Protein 1GAT (pdb70)

Nearest PDB structures (foldseek):
  1gau-assembly1_A  TM=9.466E-01  e=1.529E-09  Gallus gallus
  3gat-assembly1_A  TM=8.840E-01  e=1.832E-08  Gallus gallus
  3dfx-assembly1_B  TM=7.883E-01  e=1.232E-06  Mus musculus
  3vek-assembly2_F  TM=7.659E-01  e=4.086E-07  Mus musculus
  6gat-assembly1_A  TM=7.693E-01  e=2.747E-05  Aspergillus nidulans

Radius of gyration: 12.18 Å; Cα contacts (8 Å, |Δi|>4): 73; chains: 1; bounding box: 32×24×27 Å

Sequence (60 aa):
KRAGTVCSNCQTSTTTLWRRSPMGDPVCNACGLYYKLHQVNRPLTMRKDGIQTRNRKVSS

B-factor: mean 1.06, std 0.96, range [0.25, 7.66]

Secondary structure (DSSP, 8-state):
--TT---TTT--S--SSEEEETTTEEEEHHHHHHHHHH-SPPPGGG--SS----S-----

Structure (mmCIF, N/CA/C/O backbone):
data_1GAT
#
_entry.id   1GAT
#
_cell.length_a   1.000
_cell.length_b   1.000
_cell.length_c   1.000
_cell.angle_alpha   90.00
_cell.angle_beta   90.00
_cell.angle_gamma   90.00
#
_symmetry.space_group_name_H-M   'P 1'
#
loop_
_entity.id
_entity.type
_entity.pdbx_description
1 polymer "DNA (5'-D(P*AP*GP*AP*TP*AP*AP*AP*C)3')"
2 polymer "DNA (5'-D(P*GP*TP*TP*TP*AP*TP*CP*T)-3')"
3 polymer 'ERYTHROID TRANSCRIPTION FACTOR GATA-1'
4 non-polymer 'ZINC ION'
#
loop_
_atom_site.group_PDB
_atom_site.id
_atom_site.type_symbol
_atom_site.label_atom_id
_atom_site.label_alt_id
_atom_site.label_comp_id
_atom_site.label_asym_id
_atom_site.label_entity_id
_atom_site.label_seq_id
_atom_site.pdbx_PDB_ins_code
_atom_site.Cartn_x
_atom_site.Cartn_y
_atom_site.Cartn_z
_atom_site.occupancy
_atom_site.B_iso_or_equiv
_atom_site.auth_seq_id
_atom_site.auth_comp_id
_atom_site.auth_asym_id
_atom_site.auth_atom_id
_atom_site.pdbx_PDB_model_num
ATOM 511 N N . LYS C 3 1 ? -4.011 11.236 14.326 1.00 3.56 1 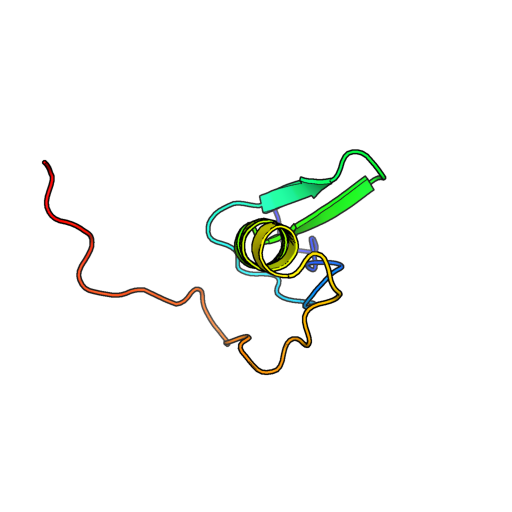LYS A N 1
ATOM 512 C CA . LYS C 3 1 ? -4.632 10.065 15.020 1.00 3.24 1 LYS A CA 1
ATOM 513 C C . LYS C 3 1 ? -5.903 9.629 14.280 1.00 2.38 1 LYS A C 1
ATOM 514 O O . LYS C 3 1 ? -6.966 10.180 14.487 1.00 2.50 1 LYS A O 1
ATOM 535 N N . ARG C 3 2 ? -5.807 8.647 13.421 1.00 1.81 2 ARG A N 1
ATOM 536 C CA . ARG C 3 2 ? -7.022 8.177 12.686 1.00 1.19 2 ARG A CA 1
ATOM 537 C C . ARG C 3 2 ? -7.534 6.867 13.315 1.00 1.00 2 ARG A C 1
ATOM 538 O O . ARG C 3 2 ? -8.317 6.148 12.722 1.00 0.87 2 ARG A O 1
ATOM 559 N N . ALA C 3 3 ? -7.113 6.568 14.527 1.00 1.11 3 ALA A N 1
ATOM 560 C CA . ALA C 3 3 ? -7.585 5.325 15.213 1.00 1.09 3 ALA A CA 1
ATOM 561 C C . ALA C 3 3 ? -9.073 5.488 15.539 1.00 0.91 3 ALA A C 1
ATOM 562 O O . ALA C 3 3 ? -9.453 6.273 16.389 1.00 1.00 3 ALA A O 1
ATOM 569 N N . GLY C 3 4 ? -9.914 4.778 14.839 1.00 0.83 4 GLY A N 1
ATOM 570 C CA . GLY C 3 4 ? -11.384 4.907 15.062 1.00 0.80 4 GLY A CA 1
ATOM 571 C C . GLY C 3 4 ? -12.031 5.338 13.744 1.00 0.70 4 GLY A C 1
ATOM 572 O O . GLY C 3 4 ? -13.175 5.030 13.471 1.00 0.73 4 GLY A O 1
ATOM 576 N N . THR C 3 5 ? -11.289 6.033 12.910 1.00 0.62 5 THR A N 1
ATOM 577 C CA . THR C 3 5 ? -11.838 6.463 11.591 1.00 0.54 5 THR A CA 1
ATOM 578 C C . THR C 3 5 ? -12.050 5.221 10.726 1.00 0.48 5 THR A C 1
ATOM 579 O O . THR C 3 5 ? -11.197 4.835 9.955 1.00 0.45 5 THR A O 1
ATOM 590 N N . VAL C 3 6 ? -13.176 4.581 10.862 1.00 0.51 6 VAL A N 1
ATOM 591 C CA . VAL C 3 6 ? -13.444 3.357 10.056 1.00 0.49 6 VAL A CA 1
ATOM 592 C C . VAL C 3 6 ? -14.017 3.784 8.702 1.00 0.46 6 VAL A C 1
ATOM 593 O O . VAL C 3 6 ? -15.003 4.492 8.631 1.00 0.55 6 VAL A O 1
ATOM 606 N N . CYS C 3 7 ? -13.391 3.383 7.628 1.00 0.40 7 CYS A N 1
ATOM 607 C CA . CYS C 3 7 ? -13.887 3.785 6.277 1.00 0.39 7 CYS A CA 1
ATOM 608 C C . CYS C 3 7 ? -15.379 3.463 6.143 1.00 0.45 7 CYS A C 1
ATOM 609 O O . CYS C 3 7 ? -15.777 2.313 6.126 1.00 0.49 7 CYS A O 1
ATOM 616 N N . SER C 3 8 ? -16.210 4.471 6.042 1.00 0.50 8 SER A N 1
ATOM 617 C CA . SER C 3 8 ? -17.683 4.228 5.907 1.00 0.60 8 SER A CA 1
ATOM 618 C C . SER C 3 8 ? -17.988 3.414 4.636 1.00 0.59 8 SER A C 1
ATOM 619 O O . SER C 3 8 ? -19.081 2.910 4.471 1.00 0.67 8 SER A O 1
ATOM 627 N N . ASN C 3 9 ? -17.041 3.288 3.734 1.00 0.54 9 ASN A N 1
ATOM 628 C CA . ASN C 3 9 ? -17.294 2.515 2.479 1.00 0.58 9 ASN A CA 1
ATOM 629 C C . ASN C 3 9 ? -16.747 1.081 2.592 1.00 0.56 9 ASN A C 1
ATOM 630 O O . ASN C 3 9 ? -17.265 0.177 1.965 1.00 0.63 9 ASN A O 1
ATOM 641 N N . CYS C 3 10 ? -15.708 0.846 3.365 1.00 0.48 10 CYS A N 1
ATOM 642 C CA . CYS C 3 10 ? -15.178 -0.553 3.457 1.00 0.49 10 CYS A CA 1
ATOM 643 C C . CYS C 3 10 ? -14.720 -0.912 4.894 1.00 0.49 10 CYS A C 1
ATOM 644 O O . CYS C 3 10 ? -14.017 -1.882 5.100 1.00 0.53 10 CYS A O 1
ATOM 651 N N . GLN C 3 11 ? -15.143 -0.157 5.884 1.00 0.48 11 GLN A N 1
ATOM 652 C CA . GLN C 3 11 ? -14.784 -0.455 7.320 1.00 0.52 11 GLN A CA 1
ATOM 653 C C . GLN C 3 11 ? -13.266 -0.620 7.550 1.00 0.47 11 GLN A C 1
ATOM 654 O O . GLN C 3 11 ? -12.855 -1.132 8.574 1.00 0.51 11 GLN A O 1
ATOM 668 N N . THR C 3 12 ? -12.425 -0.199 6.642 1.00 0.42 12 THR A N 1
ATOM 669 C CA . THR C 3 12 ? -10.953 -0.364 6.880 1.00 0.40 12 THR A CA 1
ATOM 670 C C . THR C 3 12 ? -10.413 0.809 7.709 1.00 0.40 12 THR A C 1
ATOM 671 O O . THR C 3 12 ? -10.676 1.963 7.418 1.00 0.42 12 THR A O 1
ATOM 682 N N . SER C 3 13 ? -9.654 0.514 8.740 1.00 0.42 13 SER A N 1
ATOM 683 C CA . SER C 3 13 ? -9.079 1.600 9.597 1.00 0.46 13 SER A CA 1
ATOM 684 C C . SER C 3 13 ? -7.697 2.003 9.055 1.00 0.46 13 SER A C 1
ATOM 685 O O . SER C 3 13 ? -7.211 3.086 9.317 1.00 0.58 13 SER A O 1
ATOM 693 N N . THR C 3 14 ? -7.070 1.140 8.292 1.00 0.42 14 THR A N 1
ATOM 694 C CA . THR C 3 14 ? -5.732 1.469 7.718 1.00 0.45 14 THR A CA 1
ATOM 695 C C . THR C 3 14 ? -5.925 1.973 6.290 1.00 0.41 14 THR A C 1
ATOM 696 O O . T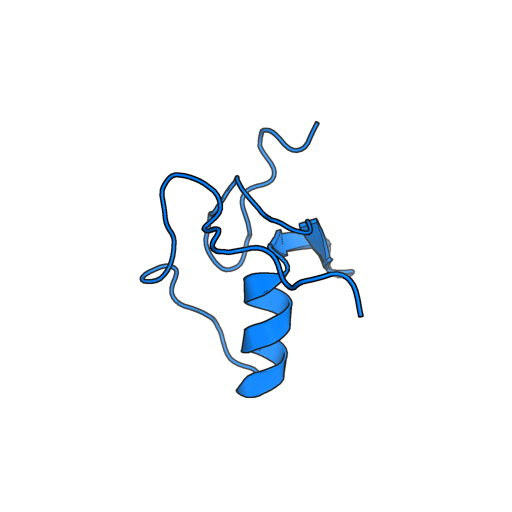HR C 3 14 ? -6.466 1.281 5.444 1.00 0.51 14 THR A O 1
ATOM 707 N N . THR C 3 15 ? -5.507 3.177 6.008 1.00 0.33 15 THR A N 1
ATOM 708 C CA . THR C 3 15 ? -5.690 3.710 4.627 1.00 0.31 15 THR A CA 1
ATOM 709 C C . THR C 3 15 ? -4.463 4.505 4.197 1.00 0.33 15 THR A C 1
ATOM 710 O O . THR C 3 15 ? -3.810 5.158 4.991 1.00 0.37 15 THR A O 1
ATOM 721 N N . THR C 3 16 ? -4.162 4.461 2.933 1.00 0.37 16 THR A N 1
ATOM 722 C CA . THR C 3 16 ? -2.995 5.216 2.407 1.00 0.41 16 THR A CA 1
ATOM 723 C C . THR C 3 16 ? -3.319 6.719 2.446 1.00 0.44 16 THR A C 1
ATOM 724 O O . THR C 3 16 ? -2.465 7.542 2.701 1.00 0.51 16 THR A O 1
ATOM 735 N N . LEU C 3 17 ? -4.560 7.069 2.206 1.00 0.42 17 LEU A N 1
ATOM 736 C CA . LEU C 3 17 ? -4.976 8.507 2.239 1.00 0.48 17 LEU A CA 1
ATOM 737 C C . LEU C 3 17 ? -6.411 8.600 2.777 1.00 0.43 17 LEU A C 1
ATOM 738 O O . LEU C 3 17 ? -7.357 8.195 2.126 1.00 0.48 17 LEU A O 1
ATOM 754 N N . TRP C 3 18 ? -6.582 9.122 3.964 1.00 0.41 18 TRP A N 1
ATOM 755 C CA . TRP C 3 18 ? -7.956 9.235 4.538 1.00 0.39 18 TRP A CA 1
ATOM 756 C C . TRP C 3 18 ? -8.756 10.279 3.760 1.00 0.41 18 TRP A C 1
ATOM 757 O O . TRP C 3 18 ? -8.583 11.471 3.930 1.00 0.50 18 TRP A O 1
ATOM 778 N N . ARG C 3 19 ? -9.630 9.833 2.900 1.00 0.44 19 ARG A N 1
ATOM 779 C CA . ARG C 3 19 ? -10.443 10.786 2.097 1.00 0.51 19 ARG A CA 1
ATOM 780 C C . ARG C 3 19 ? -11.672 11.219 2.901 1.00 0.51 19 ARG A C 1
ATOM 781 O O . ARG C 3 19 ? -12.712 10.585 2.868 1.00 0.61 19 ARG A O 1
ATOM 802 N N . ARG C 3 20 ? -11.553 12.299 3.630 1.00 0.55 20 ARG A N 1
ATOM 803 C CA . ARG C 3 20 ? -12.704 12.789 4.445 1.00 0.62 20 ARG A CA 1
ATOM 804 C C . ARG C 3 20 ? -13.805 13.311 3.512 1.00 0.67 20 ARG A C 1
ATOM 805 O O . ARG C 3 20 ? -13.716 14.407 2.993 1.00 0.74 20 ARG A O 1
ATOM 826 N N . SER C 3 21 ? -14.840 12.536 3.291 1.00 0.72 21 SER A N 1
ATOM 827 C CA . SER C 3 21 ? -15.940 13.001 2.387 1.00 0.84 21 SER A CA 1
ATOM 828 C C . SER C 3 21 ? -16.642 14.214 3.016 1.00 0.95 21 SER A C 1
ATOM 829 O O . SER C 3 21 ? -16.863 14.241 4.212 1.00 0.95 21 SER A O 1
ATOM 837 N N . PRO C 3 22 ? -16.969 15.187 2.187 1.00 1.07 22 PRO A N 1
ATOM 838 C CA . PRO C 3 22 ? -17.638 16.430 2.638 1.00 1.21 22 PRO A CA 1
ATOM 839 C C . PRO C 3 22 ? -18.921 16.114 3.422 1.00 1.25 22 PRO A C 1
ATOM 840 O O . PRO C 3 22 ? -19.271 16.811 4.353 1.00 1.35 22 PRO A O 1
ATOM 851 N N . MET C 3 23 ? -19.611 15.059 3.066 1.00 1.24 23 MET A N 1
ATOM 852 C CA . MET C 3 23 ? -20.859 14.684 3.805 1.00 1.31 23 MET A CA 1
ATOM 853 C C . MET C 3 23 ? -20.515 14.328 5.264 1.00 1.24 23 MET A C 1
ATOM 854 O O . MET C 3 23 ? -21.365 14.350 6.134 1.00 1.36 23 MET A O 1
ATOM 868 N N . GLY C 3 24 ? -19.274 13.993 5.530 1.00 1.09 24 GLY A N 1
ATOM 869 C CA . GLY C 3 24 ? -18.861 13.623 6.918 1.00 1.07 24 GLY A CA 1
ATOM 870 C C . GLY C 3 24 ? -18.581 12.117 6.977 1.00 0.92 24 GLY A C 1
ATOM 871 O O . GLY C 3 24 ? -18.816 11.475 7.982 1.00 0.94 24 GLY A O 1
ATOM 875 N N . ASP C 3 25 ? -18.083 11.551 5.905 1.00 0.81 25 ASP A N 1
ATOM 876 C CA . ASP C 3 25 ? -17.796 10.085 5.891 1.00 0.70 25 ASP A CA 1
ATOM 877 C C . ASP C 3 25 ? -16.329 9.835 5.506 1.00 0.62 25 ASP A C 1
ATOM 878 O O . ASP C 3 25 ? -15.975 9.898 4.343 1.00 0.60 25 ASP A O 1
ATOM 887 N N . PRO C 3 26 ? -15.520 9.547 6.498 1.00 0.59 26 PRO A N 1
ATOM 888 C CA . PRO C 3 26 ? -14.089 9.256 6.286 1.00 0.54 26 PRO A CA 1
ATOM 889 C C . PRO C 3 26 ? -13.943 7.971 5.458 1.00 0.47 26 PRO A C 1
ATOM 890 O O . PRO C 3 26 ? -14.084 6.875 5.970 1.00 0.48 26 PRO A O 1
ATOM 901 N N . VAL C 3 27 ? -13.669 8.093 4.182 1.00 0.44 27 VAL A N 1
ATOM 902 C CA . VAL C 3 27 ? -13.521 6.874 3.326 1.00 0.39 27 VAL A CA 1
ATOM 903 C C . VAL C 3 27 ? -12.087 6.754 2.799 1.00 0.38 27 VAL A C 1
ATOM 904 O O . VAL C 3 27 ? -11.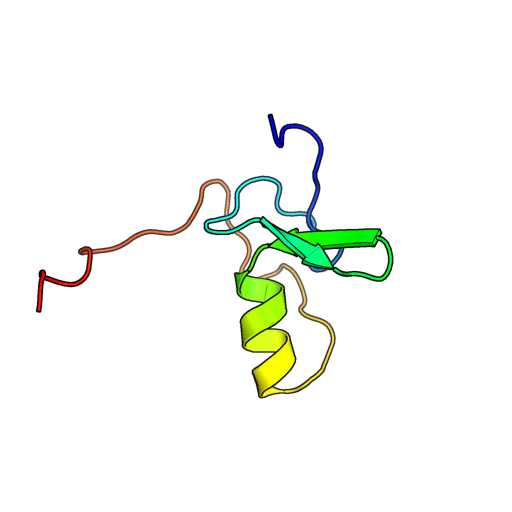560 7.648 2.161 1.00 0.50 27 VAL A O 1
ATOM 917 N N . CYS C 3 28 ? -11.462 5.636 3.063 1.00 0.32 28 CYS A N 1
ATOM 918 C CA . CYS C 3 28 ? -10.076 5.393 2.593 1.00 0.32 28 CYS A CA 1
ATOM 919 C C . CYS C 3 28 ? -9.972 5.735 1.094 1.00 0.36 28 CYS A C 1
ATOM 920 O O . CYS C 3 28 ? -10.819 5.367 0.300 1.00 0.38 28 CYS A O 1
ATOM 927 N N . ASN C 3 29 ? -8.947 6.461 0.722 1.00 0.39 29 ASN A N 1
ATOM 928 C CA . ASN C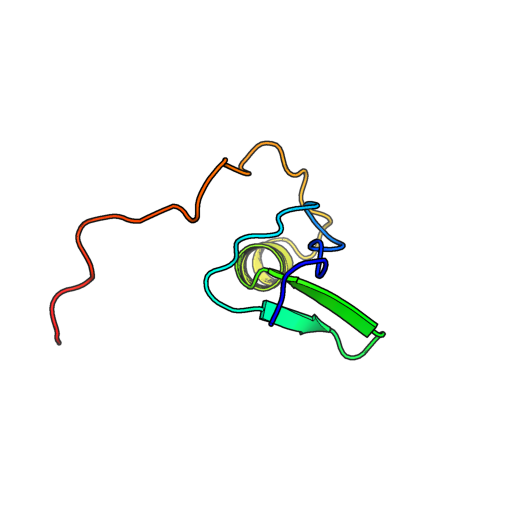 3 29 ? -8.750 6.882 -0.708 1.00 0.44 29 ASN A CA 1
ATOM 929 C C . ASN C 3 29 ? -9.174 5.774 -1.694 1.00 0.42 29 ASN A C 1
ATOM 930 O O . ASN C 3 29 ? -9.861 6.034 -2.664 1.00 0.44 29 ASN A O 1
ATOM 941 N N . ALA C 3 30 ? -8.766 4.553 -1.458 1.00 0.41 30 ALA A N 1
ATOM 942 C CA . ALA C 3 30 ? -9.134 3.425 -2.377 1.00 0.41 30 ALA A CA 1
ATOM 943 C C . ALA C 3 30 ? -10.639 3.442 -2.693 1.00 0.41 30 ALA A C 1
ATOM 944 O O . ALA C 3 30 ? -11.043 3.292 -3.832 1.00 0.45 30 ALA A O 1
ATOM 951 N N . CYS C 3 31 ? -11.469 3.636 -1.697 1.00 0.38 31 CYS A N 1
ATOM 952 C CA . CYS C 3 31 ? -12.943 3.676 -1.943 1.00 0.40 31 CYS A CA 1
ATOM 953 C C . CYS C 3 31 ? -13.264 4.894 -2.814 1.00 0.43 31 CYS A C 1
ATOM 954 O O . CYS C 3 31 ? -14.037 4.815 -3.748 1.00 0.49 31 CYS A O 1
ATOM 961 N N . GLY C 3 32 ? -12.661 6.016 -2.515 1.00 0.43 32 GLY A N 1
ATOM 962 C CA . GLY C 3 32 ? -12.910 7.252 -3.315 1.00 0.47 32 GLY A CA 1
ATOM 963 C C . GLY C 3 32 ? -12.438 7.059 -4.763 1.00 0.50 32 GLY A C 1
ATOM 964 O O . GLY C 3 32 ? -13.050 7.556 -5.691 1.00 0.62 32 GLY A O 1
ATOM 968 N N . LEU C 3 33 ? -11.350 6.356 -4.965 1.00 0.44 33 LEU A N 1
ATOM 969 C CA . LEU C 3 33 ? -10.841 6.148 -6.355 1.00 0.48 33 LEU A CA 1
ATOM 970 C C . LEU C 3 33 ? -11.757 5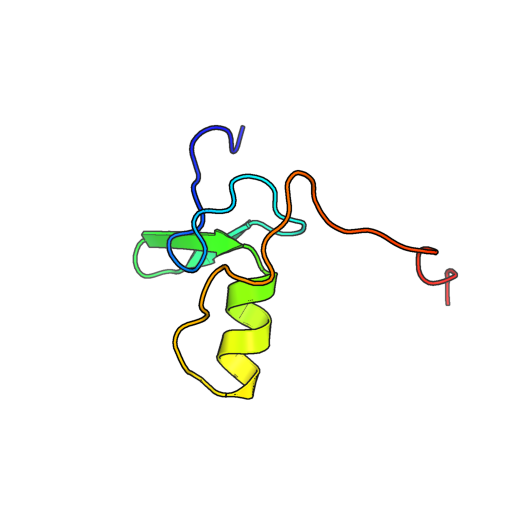.182 -7.111 1.00 0.50 33 LEU A C 1
ATOM 971 O O . LEU C 3 33 ? -12.412 5.563 -8.065 1.00 0.55 33 LEU A O 1
ATOM 987 N N . TYR C 3 34 ? -11.820 3.935 -6.702 1.00 0.52 34 TYR A N 1
ATOM 988 C CA . TYR C 3 34 ? -12.710 2.972 -7.419 1.00 0.58 34 TYR A CA 1
ATOM 989 C C . TYR C 3 34 ? -14.120 3.567 -7.519 1.00 0.59 34 TYR A C 1
ATOM 990 O O . TYR C 3 34 ? -14.761 3.477 -8.550 1.00 0.66 34 TYR A O 1
ATOM 1008 N N . TYR C 3 35 ? -14.611 4.189 -6.468 1.00 0.56 35 TYR A N 1
ATOM 1009 C CA . TYR C 3 35 ? -15.975 4.796 -6.544 1.00 0.62 35 TYR A CA 1
ATOM 1010 C C . TYR C 3 35 ? -16.044 5.691 -7.790 1.00 0.69 35 TYR A C 1
ATOM 1011 O O . TYR C 3 35 ? -16.990 5.649 -8.533 1.00 0.78 35 TYR A O 1
ATOM 1029 N N . LYS C 3 36 ? -15.031 6.478 -8.044 1.00 0.68 36 LYS A N 1
ATOM 1030 C CA . LYS C 3 36 ? -15.042 7.344 -9.267 1.00 0.77 36 LYS A CA 1
ATOM 1031 C C . LYS C 3 36 ? -15.051 6.462 -10.537 1.00 0.84 36 LYS A C 1
ATOM 1032 O O . LYS C 3 36 ? -15.570 6.851 -11.567 1.00 0.97 36 LYS A O 1
ATOM 1051 N N . LEU C 3 37 ? -14.474 5.284 -10.471 1.00 0.78 37 LEU A N 1
ATOM 1052 C CA . LEU C 3 37 ? -14.435 4.375 -11.666 1.00 0.89 37 LEU A CA 1
ATOM 1053 C C . LEU C 3 37 ? -15.856 3.943 -12.064 1.00 0.96 37 LEU A C 1
ATOM 1054 O O . LEU C 3 37 ? -16.342 4.278 -13.130 1.00 1.10 37 LEU A O 1
ATOM 1070 N N . HIS C 3 38 ? -16.518 3.182 -11.226 1.00 0.91 38 HIS A N 1
ATOM 1071 C CA . HIS C 3 38 ? -17.902 2.709 -11.562 1.00 1.02 38 HIS A CA 1
ATOM 1072 C C . HIS C 3 38 ? -18.967 3.607 -10.900 1.00 0.99 38 HIS A C 1
ATOM 1073 O O . HIS C 3 38 ? -20.128 3.569 -11.264 1.00 1.03 38 HIS A O 1
ATOM 1087 N N . GLN C 3 39 ? -18.582 4.414 -9.935 1.00 1.01 39 GLN A N 1
ATOM 1088 C CA . GLN C 3 39 ? -19.556 5.324 -9.246 1.00 1.05 39 GLN A CA 1
ATOM 1089 C C . GLN C 3 39 ? -20.595 4.484 -8.451 1.00 1.03 39 GLN A C 1
ATOM 1090 O O . GLN C 3 39 ? -21.762 4.805 -8.360 1.00 1.11 39 GLN A O 1
ATOM 1104 N N . VAL C 3 40 ? -20.146 3.404 -7.838 1.00 0.98 40 VAL A N 1
ATOM 1105 C CA . VAL C 3 40 ? -21.062 2.538 -7.038 1.00 1.00 40 VAL A CA 1
ATOM 1106 C C . VAL C 3 40 ? -20.447 2.197 -5.657 1.00 0.97 40 VAL A C 1
ATOM 1107 O O . VAL C 3 40 ? -19.337 2.582 -5.343 1.00 0.99 40 VAL A O 1
ATOM 1120 N N . ASN C 3 41 ? -21.181 1.489 -4.828 1.00 1.00 41 ASN A N 1
ATOM 1121 C CA . ASN C 3 41 ? -20.686 1.139 -3.452 1.00 0.99 41 ASN A CA 1
ATOM 1122 C C . ASN C 3 41 ? -19.742 -0.084 -3.441 1.00 1.14 41 ASN A C 1
ATOM 1123 O O . ASN C 3 41 ? -20.055 -1.145 -3.944 1.00 1.57 41 ASN A O 1
ATOM 1134 N N . ARG C 3 42 ? -18.568 0.100 -2.884 1.00 1.03 42 ARG A N 1
ATOM 1135 C CA . ARG C 3 42 ? -17.523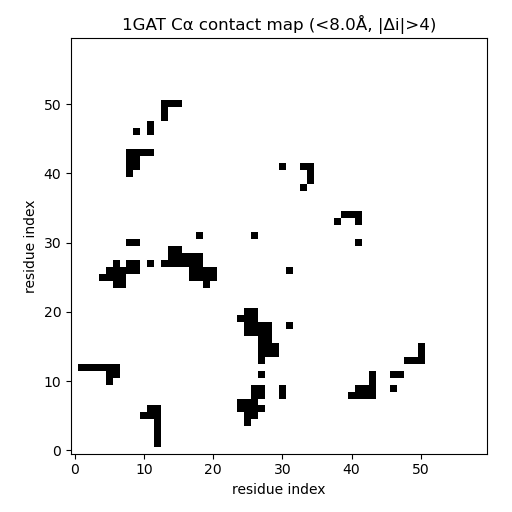 -0.977 -2.815 1.00 1.34 42 ARG A CA 1
ATOM 1136 C C . ARG C 3 42 ? -17.712 -1.952 -1.645 1.00 1.17 42 ARG A C 1
ATOM 1137 O O . ARG C 3 42 ? -17.722 -1.555 -0.494 1.00 0.99 42 ARG A O 1
ATOM 1158 N N . PRO C 3 43 ? -17.753 -3.223 -1.981 1.00 1.34 43 PRO A N 1
ATOM 1159 C CA . PRO C 3 43 ? -17.814 -4.293 -0.979 1.00 1.31 43 PRO A CA 1
ATOM 1160 C C . PRO C 3 43 ? -16.399 -4.425 -0.394 1.00 1.11 43 PRO A C 1
ATOM 1161 O O . PRO C 3 43 ? -15.431 -4.478 -1.132 1.00 1.11 43 PRO A O 1
ATOM 1172 N N . LEU C 3 44 ? -16.242 -4.457 0.902 1.00 1.02 44 LEU A N 1
ATOM 1173 C CA . LEU C 3 44 ? -14.856 -4.550 1.475 1.00 0.91 44 LEU A CA 1
ATOM 1174 C C . LEU C 3 44 ? -14.261 -5.970 1.319 1.00 0.84 44 LEU A C 1
ATOM 1175 O O . LEU C 3 44 ? -13.443 -6.392 2.115 1.00 0.77 44 LEU A O 1
ATOM 1191 N N . THR C 3 45 ? -14.623 -6.695 0.284 1.00 0.96 45 THR A N 1
ATOM 1192 C CA . THR C 3 45 ? -14.037 -8.060 0.081 1.00 0.95 45 THR A CA 1
ATOM 1193 C C . THR C 3 45 ? -12.557 -7.914 -0.293 1.00 0.87 45 THR A C 1
ATOM 1194 O O . THR C 3 45 ? -11.751 -8.787 -0.041 1.00 0.93 45 THR A O 1
ATOM 1205 N N . MET C 3 46 ? -12.200 -6.800 -0.886 1.00 0.82 46 MET A N 1
ATOM 1206 C CA . MET C 3 46 ? -10.775 -6.563 -1.277 1.00 0.85 46 MET A CA 1
ATOM 1207 C C . MET C 3 46 ? -10.008 -5.910 -0.110 1.00 0.78 46 MET A C 1
ATOM 1208 O O . MET C 3 46 ? -8.869 -5.508 -0.257 1.00 0.87 46 MET A O 1
ATOM 1222 N N . ARG C 3 47 ? -10.617 -5.799 1.049 1.00 0.78 47 ARG A N 1
ATOM 1223 C CA . ARG C 3 47 ? -9.912 -5.175 2.210 1.00 0.84 47 ARG A CA 1
ATOM 1224 C C . ARG C 3 47 ? -8.781 -6.093 2.682 1.00 0.81 47 ARG A C 1
ATOM 1225 O O . ARG C 3 47 ? -8.663 -7.223 2.250 1.00 0.88 47 ARG A O 1
ATOM 1246 N N . LYS C 3 48 ? -7.948 -5.615 3.567 1.00 0.90 48 LYS A N 1
ATOM 1247 C CA . LYS C 3 48 ? -6.827 -6.457 4.069 1.00 1.00 48 LYS A CA 1
ATOM 1248 C C . LYS C 3 48 ? -6.455 -6.016 5.488 1.00 1.04 48 LYS A C 1
ATOM 1249 O O . LYS C 3 48 ? -6.825 -4.943 5.931 1.00 1.12 48 LYS A O 1
ATOM 1268 N N . ASP C 3 49 ? -5.732 -6.839 6.199 1.00 1.09 49 ASP A N 1
ATOM 1269 C CA . ASP C 3 49 ? -5.327 -6.489 7.594 1.00 1.16 49 ASP A CA 1
ATOM 1270 C C . ASP C 3 49 ? -4.571 -5.151 7.604 1.00 0.93 49 ASP A C 1
ATOM 1271 O O . ASP C 3 49 ? -5.008 -4.183 8.200 1.00 1.10 49 ASP A O 1
ATOM 1280 N N . GLY C 3 50 ? -3.445 -5.091 6.945 1.00 0.78 50 GLY A N 1
ATOM 1281 C CA . GLY C 3 50 ? -2.656 -3.819 6.911 1.00 0.70 50 GLY A CA 1
ATOM 1282 C C . GLY C 3 50 ? -2.716 -3.199 5.512 1.00 0.61 50 GLY A C 1
ATOM 1283 O O . GLY C 3 50 ? -3.101 -3.843 4.551 1.00 0.64 50 GLY A O 1
ATOM 1287 N N . ILE C 3 51 ? -2.335 -1.950 5.390 1.00 0.56 51 ILE A N 1
ATOM 1288 C CA . ILE C 3 51 ? -2.360 -1.274 4.059 1.00 0.53 51 ILE A CA 1
ATOM 1289 C C . ILE C 3 51 ? -1.553 -2.085 3.042 1.00 0.55 51 ILE A C 1
ATOM 1290 O O . ILE C 3 51 ? -0.398 -2.401 3.261 1.00 0.62 51 ILE A O 1
ATOM 1306 N N . GLN C 3 52 ? -2.147 -2.406 1.923 1.00 0.58 52 GLN A N 1
ATOM 1307 C CA . GLN C 3 52 ? -1.413 -3.175 0.876 1.00 0.63 52 GLN A CA 1
ATOM 1308 C C . GLN C 3 52 ? -0.211 -2.349 0.395 1.00 0.60 52 GLN A C 1
ATOM 1309 O O . GLN C 3 52 ? -0.235 -1.135 0.407 1.00 0.72 52 GLN A O 1
ATOM 1323 N N . THR C 3 53 ? 0.837 -2.994 -0.035 1.00 0.60 53 THR A N 1
ATOM 1324 C CA . THR C 3 53 ? 2.030 -2.242 -0.531 1.00 0.59 53 THR A CA 1
ATOM 1325 C C . THR C 3 53 ? 2.812 -3.124 -1.500 1.00 0.68 53 THR A C 1
ATOM 1326 O O . THR C 3 53 ? 2.665 -4.335 -1.520 1.00 0.74 53 THR A O 1
ATOM 1337 N N . ARG C 3 54 ? 3.628 -2.520 -2.313 1.00 0.71 54 ARG A N 1
ATOM 1338 C CA . ARG C 3 54 ? 4.420 -3.300 -3.311 1.00 0.83 54 ARG A CA 1
ATOM 1339 C C . ARG C 3 54 ? 5.735 -2.571 -3.623 1.00 0.84 54 ARG A C 1
ATOM 1340 O O . ARG C 3 54 ? 6.117 -1.641 -2.936 1.00 0.81 5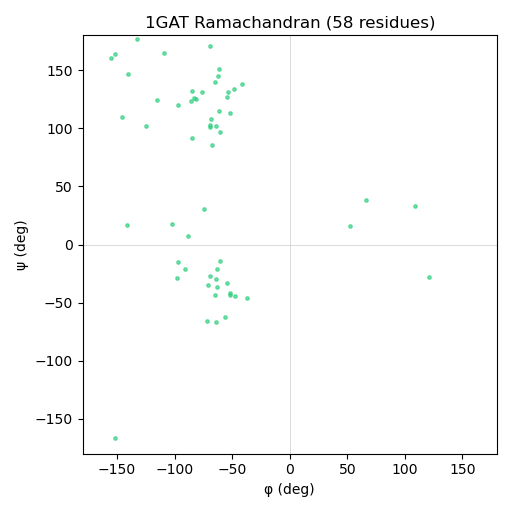4 ARG A O 1
ATOM 1361 N N . ASN C 3 55 ? 6.418 -2.972 -4.670 1.00 0.92 55 ASN A N 1
ATOM 1362 C CA . ASN C 3 55 ? 7.689 -2.282 -5.046 1.00 0.95 55 ASN A CA 1
ATOM 1363 C C . ASN C 3 55 ? 7.359 -0.814 -5.352 1.00 0.88 55 ASN A C 1
ATOM 1364 O O . ASN C 3 55 ? 6.903 -0.481 -6.431 1.00 0.95 55 ASN A O 1
ATOM 1375 N N . ARG C 3 56 ? 7.547 0.052 -4.385 1.00 0.92 56 ARG A N 1
ATOM 1376 C CA . ARG C 3 56 ? 7.216 1.502 -4.566 1.00 0.96 56 ARG A CA 1
ATOM 1377 C C . ARG C 3 56 ? 7.659 1.995 -5.951 1.00 0.87 56 ARG A C 1
ATOM 1378 O O . ARG C 3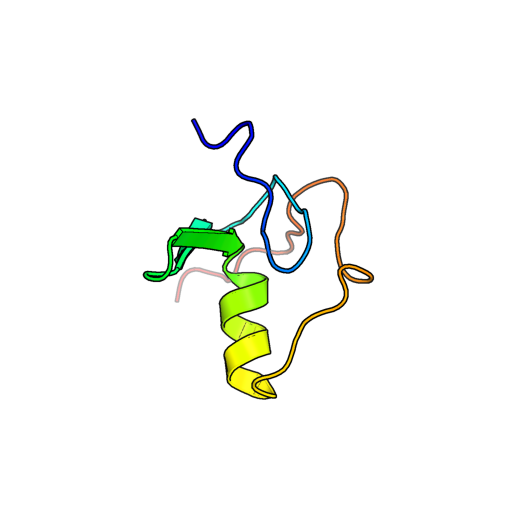 56 ? 8.737 1.683 -6.424 1.00 0.95 56 ARG A O 1
ATOM 1399 N N . LYS C 3 57 ? 6.829 2.780 -6.592 1.00 0.82 57 LYS A N 1
ATOM 1400 C CA . LYS C 3 57 ? 7.177 3.324 -7.939 1.00 0.86 57 LYS A CA 1
ATOM 1401 C C . LYS C 3 57 ? 8.535 4.037 -7.876 1.00 0.84 57 LYS A C 1
ATOM 1402 O O . LYS C 3 57 ? 8.774 4.860 -7.010 1.00 0.87 57 LYS A O 1
ATOM 1421 N N . VAL C 3 58 ? 9.420 3.735 -8.792 1.00 0.94 58 VAL A N 1
ATOM 1422 C CA . VAL C 3 58 ? 10.758 4.403 -8.793 1.00 1.07 58 VAL A CA 1
ATOM 1423 C C . VAL C 3 58 ? 10.569 5.915 -9.000 1.00 1.05 58 VAL A C 1
ATOM 1424 O O . VAL C 3 58 ? 9.674 6.350 -9.705 1.00 1.06 58 VAL A O 1
ATOM 1437 N N . SER C 3 59 ? 11.398 6.721 -8.385 1.00 1.19 59 SER A N 1
ATOM 1438 C CA . SER C 3 59 ? 11.262 8.203 -8.539 1.00 1.33 59 SER A CA 1
ATOM 1439 C C . SER C 3 59 ? 11.442 8.593 -10.013 1.00 1.45 59 SER A C 1
ATOM 1440 O O . SER C 3 59 ? 12.504 8.432 -10.585 1.00 1.55 59 SER A O 1
ATOM 1448 N N . SER C 3 60 ? 10.404 9.098 -10.632 1.00 1.61 60 SER A N 1
ATOM 1449 C CA . SER C 3 60 ? 10.505 9.495 -12.071 1.00 1.86 60 SER A CA 1
ATOM 1450 C C . SER C 3 60 ? 11.125 10.893 -12.181 1.00 2.07 60 SER A C 1
ATOM 1451 O O . SER C 3 60 ? 10.568 11.869 -11.715 1.00 2.55 60 SER A O 1
#

Solvent-accessible surface area: 5489 Å² total; per-residue (Å²): 215,143,98,57,33,80,1,65,53,1,136,8,61,54,20,94,113,55,141,168,35,139,184,43,56,24,14,2,27,46,2,19,97,72,103,154,114,109,133,67,125,44,82,88,122,153,69,139,146,41,72,110,118,217,152,212,176,121,112,155

Foldseek 3Di:
DQVVLQQPQQRHSAAPDQDQDPVGGGHHVVQVVVCVVVVDGDYNPVPDDHYDDDDPDDDD